Protein AF-A0A315Y1E4-F1 (afdb_monomer_lite)

Structure (mmCIF, N/CA/C/O backbone):
data_AF-A0A315Y1E4-F1
#
_entry.i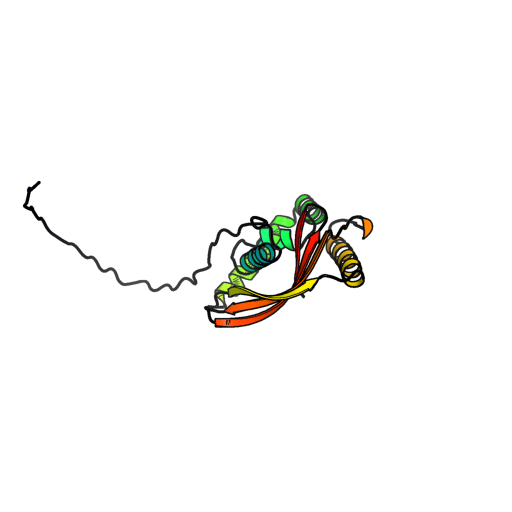d   AF-A0A315Y1E4-F1
#
loop_
_atom_site.group_PDB
_atom_site.id
_atom_site.type_symbol
_atom_site.label_atom_id
_atom_site.label_alt_id
_atom_site.label_comp_id
_atom_site.label_asym_id
_atom_site.label_entity_id
_atom_site.label_seq_id
_atom_site.pdbx_PDB_ins_code
_atom_site.Cartn_x
_atom_site.Cartn_y
_atom_site.Cartn_z
_atom_site.occupancy
_atom_site.B_iso_or_equiv
_atom_site.auth_seq_id
_atom_site.auth_comp_id
_atom_site.auth_asym_id
_atom_site.auth_atom_id
_atom_site.pdbx_PDB_model_num
ATOM 1 N N . MET A 1 1 ? 33.072 -53.781 -22.786 1.00 40.56 1 MET A N 1
ATOM 2 C CA . MET A 1 1 ? 32.136 -52.802 -23.381 1.00 40.56 1 MET A CA 1
ATOM 3 C C . MET A 1 1 ? 32.794 -52.145 -24.584 1.00 40.56 1 MET A C 1
ATOM 5 O O . MET A 1 1 ? 33.645 -51.290 -24.398 1.00 40.56 1 MET A O 1
ATOM 9 N N . ARG A 1 2 ? 32.464 -52.582 -25.803 1.00 40.19 2 ARG A N 1
ATOM 10 C CA . ARG A 1 2 ? 32.773 -51.872 -27.053 1.00 40.19 2 ARG A CA 1
ATOM 11 C C . ARG A 1 2 ? 31.689 -52.230 -28.064 1.00 40.19 2 ARG A C 1
ATOM 13 O O . ARG A 1 2 ? 31.635 -53.368 -28.519 1.00 40.19 2 ARG A O 1
ATOM 20 N N . ARG A 1 3 ? 30.810 -51.281 -28.369 1.00 37.62 3 ARG A N 1
ATOM 21 C CA . ARG A 1 3 ? 29.979 -51.296 -29.573 1.00 37.62 3 ARG A CA 1
ATOM 22 C C . ARG A 1 3 ? 30.045 -49.898 -30.163 1.00 37.62 3 ARG A C 1
ATOM 24 O O . ARG A 1 3 ? 29.634 -48.936 -29.525 1.00 37.62 3 ARG A O 1
ATOM 31 N N . SER A 1 4 ? 30.657 -49.831 -31.332 1.00 40.75 4 SER A N 1
ATOM 32 C CA . SER A 1 4 ? 30.774 -48.647 -32.170 1.00 40.75 4 SER A CA 1
ATOM 33 C C . SER A 1 4 ? 29.748 -48.717 -33.303 1.00 40.75 4 SER A C 1
ATOM 35 O O . SER A 1 4 ? 29.317 -49.810 -33.664 1.00 40.75 4 SER A O 1
ATOM 37 N N . ALA A 1 5 ? 29.525 -47.546 -33.906 1.00 43.19 5 ALA A N 1
ATOM 38 C CA . ALA A 1 5 ? 29.046 -47.286 -35.269 1.00 43.19 5 ALA A CA 1
ATOM 39 C C . ALA A 1 5 ? 27.526 -47.121 -35.495 1.00 43.19 5 ALA A C 1
ATOM 41 O O . ALA A 1 5 ? 26.797 -48.060 -35.787 1.00 43.19 5 ALA A O 1
ATOM 42 N N . THR A 1 6 ? 27.092 -45.863 -35.354 1.00 48.91 6 THR A N 1
ATOM 43 C CA . THR A 1 6 ? 26.629 -44.953 -36.427 1.00 48.91 6 THR A CA 1
ATOM 44 C C . THR A 1 6 ? 25.836 -45.520 -37.611 1.00 48.91 6 THR A C 1
ATOM 46 O O . THR A 1 6 ? 26.403 -46.241 -38.424 1.00 48.91 6 THR A O 1
ATOM 49 N N . VAL A 1 7 ? 24.622 -44.986 -37.832 1.00 43.25 7 VAL A N 1
ATOM 50 C CA . VAL A 1 7 ? 24.102 -44.629 -39.171 1.00 43.25 7 VAL A CA 1
ATOM 51 C C . VAL A 1 7 ? 23.332 -43.300 -39.085 1.00 43.25 7 VAL A C 1
ATOM 53 O O . VAL A 1 7 ? 22.533 -43.081 -38.179 1.00 43.25 7 VAL A O 1
ATOM 56 N N . LEU A 1 8 ? 23.652 -42.424 -40.036 1.00 46.59 8 LEU A N 1
ATOM 57 C CA . LEU A 1 8 ? 23.222 -41.047 -40.304 1.00 46.59 8 LEU A CA 1
ATOM 58 C C . LEU A 1 8 ? 22.112 -41.031 -41.373 1.00 46.59 8 LEU A C 1
ATOM 60 O O . LEU A 1 8 ? 22.220 -41.816 -42.305 1.00 46.59 8 LEU A O 1
ATOM 64 N N . PHE A 1 9 ? 21.158 -40.093 -41.304 1.00 42.41 9 PHE A N 1
ATOM 65 C CA . PHE A 1 9 ? 20.405 -39.489 -42.436 1.00 42.41 9 PHE A CA 1
ATOM 66 C C . PHE A 1 9 ? 19.648 -38.255 -41.867 1.00 42.41 9 PHE A C 1
ATOM 68 O O . PHE A 1 9 ? 18.807 -38.436 -40.994 1.00 42.41 9 PHE A O 1
ATOM 75 N N . ALA A 1 10 ? 20.068 -36.985 -42.036 1.00 43.78 10 ALA A N 1
ATOM 76 C CA . ALA A 1 10 ? 19.989 -36.088 -43.216 1.00 43.78 10 ALA A CA 1
ATOM 77 C C . ALA A 1 10 ? 18.541 -35.945 -43.762 1.00 43.78 10 ALA A C 1
ATOM 79 O O . ALA A 1 10 ? 17.916 -36.965 -44.005 1.00 43.78 10 ALA A O 1
ATOM 80 N N . CYS A 1 11 ? 17.908 -34.788 -44.019 1.00 36.34 11 CYS A N 1
ATOM 81 C CA . CYS A 1 11 ? 18.319 -33.387 -44.161 1.00 36.34 11 CYS A CA 1
ATOM 82 C C . CYS A 1 11 ? 17.089 -32.438 -44.076 1.00 36.34 11 CYS A C 1
ATOM 84 O O . CYS A 1 11 ? 15.986 -32.810 -44.458 1.00 36.34 11 CYS A O 1
ATOM 86 N N . ALA A 1 12 ? 17.362 -31.212 -43.610 1.00 47.91 12 ALA A N 1
ATOM 87 C CA . ALA A 1 12 ? 16.769 -29.884 -43.849 1.00 47.91 12 ALA A CA 1
ATOM 88 C C . ALA A 1 12 ? 15.458 -29.691 -44.646 1.00 47.91 12 ALA A C 1
ATOM 90 O O . ALA A 1 12 ? 15.369 -30.131 -45.783 1.00 47.91 12 ALA A O 1
ATOM 91 N N . LEU A 1 13 ? 14.603 -28.775 -44.160 1.00 47.03 13 LEU A N 1
ATOM 92 C CA . LEU A 1 13 ? 14.207 -27.581 -44.926 1.00 47.03 13 LEU A CA 1
ATOM 93 C C . LEU A 1 13 ? 13.995 -26.381 -43.990 1.00 47.03 13 LEU A C 1
ATOM 95 O O . LEU A 1 13 ? 13.142 -26.389 -43.107 1.00 47.03 13 LEU A O 1
ATOM 99 N N . ALA A 1 14 ? 14.801 -25.347 -44.221 1.00 47.47 14 ALA A N 1
ATOM 100 C CA . ALA A 1 14 ? 14.580 -24.000 -43.735 1.00 47.47 14 ALA A CA 1
ATOM 101 C C . ALA A 1 14 ? 13.464 -23.339 -44.557 1.00 47.47 14 ALA A C 1
ATOM 103 O O . ALA A 1 14 ? 13.506 -23.371 -45.785 1.00 47.47 14 ALA A O 1
ATOM 104 N N . PHE A 1 15 ? 12.523 -22.682 -43.885 1.00 47.72 15 PHE A N 1
ATOM 105 C CA . PHE A 1 15 ? 11.747 -21.595 -44.473 1.00 47.72 15 PHE A CA 1
ATOM 106 C C . PHE A 1 15 ? 11.849 -20.390 -43.543 1.00 47.72 15 PHE A C 1
ATOM 108 O O . PHE A 1 15 ? 11.192 -20.311 -42.508 1.00 47.72 15 PHE A O 1
ATOM 115 N N . CYS A 1 16 ? 12.721 -19.459 -43.922 1.00 42.22 16 CYS A N 1
ATOM 116 C CA . CYS A 1 16 ? 12.691 -18.096 -43.425 1.00 42.22 16 CYS A CA 1
ATOM 117 C C . CYS A 1 16 ? 11.473 -17.403 -44.042 1.00 42.22 16 CYS A C 1
ATOM 119 O O . CYS A 1 16 ? 11.457 -17.130 -45.240 1.00 42.22 16 CYS A O 1
ATOM 121 N N . GLY A 1 17 ? 10.469 -17.109 -43.222 1.00 44.16 17 GLY A N 1
ATOM 122 C CA . GLY A 1 17 ? 9.463 -16.094 -43.510 1.00 44.16 17 GLY A CA 1
ATOM 123 C C . GLY A 1 17 ? 9.751 -14.864 -42.658 1.00 44.16 17 GLY A C 1
ATOM 124 O O . GLY A 1 17 ? 9.283 -14.778 -41.529 1.00 44.16 17 GLY A O 1
ATOM 125 N N . LEU A 1 18 ? 10.549 -13.934 -43.184 1.00 49.44 18 LEU A N 1
ATOM 126 C CA . LEU A 1 18 ? 10.624 -12.563 -42.683 1.00 49.44 18 LEU A CA 1
ATOM 127 C C . LEU A 1 18 ? 9.484 -11.767 -43.324 1.00 49.44 18 LEU A C 1
ATOM 129 O O . LEU A 1 18 ? 9.517 -11.565 -44.533 1.00 49.44 18 LEU A O 1
ATOM 133 N N . ALA A 1 19 ? 8.512 -11.317 -42.531 1.00 42.00 19 ALA A N 1
ATOM 134 C CA . ALA A 1 19 ? 7.798 -10.046 -42.714 1.00 42.00 19 ALA A CA 1
ATOM 135 C C . ALA A 1 19 ? 6.729 -9.903 -41.624 1.00 42.00 19 ALA A C 1
ATOM 137 O O . ALA A 1 19 ? 5.704 -10.578 -41.651 1.00 42.00 19 ALA A O 1
ATOM 138 N N . GLY A 1 20 ? 6.982 -9.007 -40.674 1.00 31.38 20 GLY A N 1
ATOM 139 C CA . GLY A 1 20 ? 6.014 -8.637 -39.649 1.00 31.38 20 GLY A CA 1
ATOM 140 C C . GLY A 1 20 ? 6.666 -8.238 -38.335 1.00 31.38 20 GLY A C 1
ATOM 141 O O . GLY A 1 20 ? 6.303 -8.778 -37.296 1.00 31.38 20 GLY A O 1
ATOM 142 N N . CYS A 1 21 ? 7.629 -7.309 -38.366 1.00 42.34 21 CYS A N 1
ATOM 143 C CA . CYS A 1 21 ? 7.977 -6.541 -37.173 1.00 42.34 21 CYS A CA 1
ATOM 144 C C . CYS A 1 21 ? 6.749 -5.719 -36.777 1.00 42.34 21 CYS A C 1
ATOM 146 O O . CYS A 1 21 ? 6.566 -4.591 -37.223 1.00 42.34 21 CYS A O 1
ATOM 148 N N . GLN A 1 22 ? 5.891 -6.314 -35.963 1.00 35.25 22 GLN A N 1
ATOM 149 C CA . GLN A 1 22 ? 4.999 -5.580 -35.096 1.00 35.25 22 GLN A CA 1
ATOM 150 C C . GLN A 1 22 ? 5.593 -5.783 -33.710 1.00 35.25 22 GLN A C 1
ATOM 152 O O . GLN A 1 22 ? 5.373 -6.814 -33.075 1.00 35.25 22 GLN A O 1
ATOM 157 N N . SER A 1 23 ? 6.441 -4.843 -33.291 1.00 36.56 23 SER A N 1
ATOM 158 C CA . SER A 1 23 ? 6.873 -4.721 -31.904 1.00 36.56 23 SER A CA 1
ATOM 159 C C . SER A 1 23 ? 5.626 -4.435 -31.070 1.00 36.56 23 SER A C 1
ATOM 161 O O . SER A 1 23 ? 5.260 -3.290 -30.824 1.00 36.56 23 SER A O 1
ATOM 163 N N . LYS A 1 24 ? 4.907 -5.500 -30.707 1.00 30.84 24 LYS A N 1
ATOM 164 C CA . LYS A 1 24 ? 3.997 -5.473 -29.573 1.00 30.84 24 LYS A CA 1
ATOM 165 C C . LYS A 1 24 ? 4.883 -5.217 -28.368 1.00 30.84 24 LYS A C 1
ATOM 167 O O . LYS A 1 24 ? 5.745 -6.045 -28.071 1.00 30.84 24 LYS A O 1
ATOM 172 N N . SER A 1 25 ? 4.687 -4.072 -27.726 1.00 31.03 25 SER A N 1
ATOM 173 C CA . SER A 1 25 ? 5.131 -3.857 -26.358 1.00 31.03 25 SER A CA 1
ATOM 174 C C . SER A 1 25 ? 4.775 -5.111 -25.561 1.00 31.03 25 SER A C 1
ATOM 176 O O . SER A 1 25 ? 3.624 -5.557 -25.533 1.00 31.03 25 SER A O 1
ATOM 178 N N . SER A 1 26 ? 5.797 -5.775 -25.026 1.00 31.41 26 SER A N 1
ATOM 179 C CA . SER A 1 26 ? 5.617 -6.950 -24.190 1.00 31.41 26 SER A CA 1
ATOM 180 C C . SER A 1 26 ? 5.066 -6.475 -22.854 1.00 31.41 26 SER A C 1
ATOM 182 O O . SER A 1 26 ? 5.815 -6.244 -21.909 1.00 31.41 26 SER A O 1
ATOM 184 N N . ILE A 1 27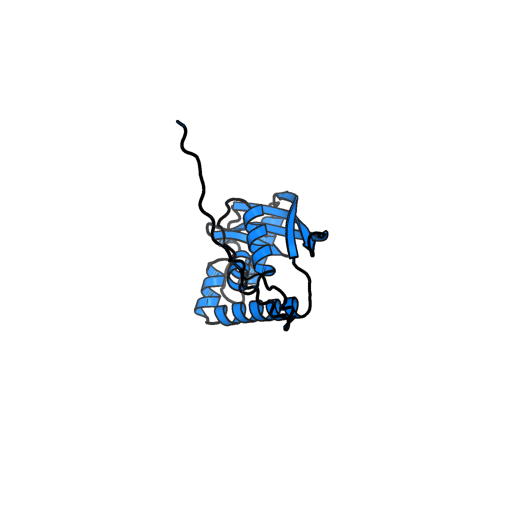 ? 3.750 -6.297 -22.790 1.00 40.06 27 ILE A N 1
ATOM 185 C CA . ILE A 1 27 ? 3.051 -6.247 -21.517 1.00 40.06 27 ILE A CA 1
ATOM 186 C C . ILE A 1 27 ? 3.300 -7.606 -20.870 1.00 40.06 27 ILE A C 1
ATOM 188 O O . ILE A 1 27 ? 2.880 -8.645 -21.386 1.00 40.06 27 ILE A O 1
ATOM 192 N N . SER A 1 28 ? 4.057 -7.603 -19.780 1.00 42.16 28 SER A N 1
ATOM 193 C CA . SER A 1 28 ? 4.257 -8.789 -18.964 1.00 42.16 28 SER A CA 1
ATOM 194 C C . SER A 1 28 ? 2.893 -9.204 -18.411 1.00 42.16 28 SER A C 1
ATOM 196 O O . SER A 1 28 ? 2.371 -8.561 -17.512 1.00 42.16 28 SER A O 1
ATOM 198 N N . THR A 1 29 ? 2.283 -10.268 -18.937 1.00 41.19 29 THR A N 1
ATOM 199 C CA . THR A 1 29 ? 1.212 -11.015 -18.250 1.00 41.19 29 THR A CA 1
ATOM 200 C C . THR A 1 29 ? 1.831 -11.894 -17.162 1.00 41.19 29 THR A C 1
ATOM 202 O O . THR A 1 29 ? 1.646 -13.114 -17.145 1.00 41.19 29 THR A O 1
ATOM 205 N N . ALA A 1 30 ? 2.655 -11.308 -16.290 1.00 51.97 30 ALA A N 1
ATOM 206 C CA . ALA A 1 30 ? 3.145 -12.018 -15.123 1.00 51.97 30 ALA A CA 1
ATOM 207 C C . ALA A 1 30 ? 1.947 -12.326 -14.221 1.00 51.97 30 ALA A C 1
ATOM 209 O O . ALA A 1 30 ? 1.144 -11.453 -13.898 1.00 51.97 30 ALA A O 1
ATOM 210 N N . LYS A 1 31 ? 1.804 -13.593 -13.830 1.00 54.94 31 LYS A N 1
ATOM 211 C CA . LYS A 1 31 ? 0.857 -13.975 -12.787 1.00 54.94 31 LYS A CA 1
ATOM 212 C C . LYS A 1 31 ? 1.401 -13.422 -11.473 1.00 54.94 31 LYS A C 1
ATOM 214 O O . LYS A 1 31 ? 2.306 -14.019 -10.901 1.00 54.94 31 LYS A O 1
ATOM 219 N N . VAL A 1 32 ? 0.875 -12.286 -11.036 1.00 62.06 32 VAL A N 1
ATOM 220 C CA . VAL A 1 32 ? 1.221 -11.712 -9.736 1.00 62.06 32 VAL A CA 1
ATOM 221 C C . VAL A 1 32 ? 0.569 -12.573 -8.648 1.00 62.06 32 VAL A C 1
ATOM 223 O O . VAL A 1 32 ? -0.609 -12.931 -8.745 1.00 62.06 32 VAL A O 1
ATOM 226 N N . THR A 1 33 ? 1.361 -12.992 -7.666 1.00 69.56 33 THR A N 1
ATOM 227 C CA . THR A 1 33 ? 0.903 -13.682 -6.455 1.00 69.56 33 THR A CA 1
ATOM 228 C C . THR A 1 33 ? 0.591 -12.655 -5.372 1.00 69.56 33 THR A C 1
ATOM 230 O O . THR A 1 33 ? 1.063 -11.525 -5.431 1.00 69.56 33 THR A O 1
ATOM 233 N N . MET A 1 34 ? -0.269 -13.016 -4.422 1.00 79.19 34 MET A N 1
ATOM 234 C CA . MET A 1 34 ? -0.688 -12.123 -3.346 1.00 79.19 34 MET A CA 1
ATOM 235 C C . MET A 1 34 ? -0.451 -12.819 -2.017 1.00 79.19 34 MET A C 1
ATOM 237 O O . MET A 1 34 ? -1.027 -13.884 -1.786 1.00 79.19 34 MET A O 1
ATOM 241 N N . GLN A 1 35 ? 0.335 -12.181 -1.152 1.00 85.12 35 GLN A N 1
ATOM 242 C CA . GLN A 1 35 ? 0.661 -12.636 0.199 1.00 85.12 35 GLN A CA 1
ATOM 243 C C . GLN A 1 35 ? 1.292 -14.043 0.202 1.00 85.12 35 GLN A C 1
ATOM 245 O O . GLN A 1 35 ? 1.048 -14.823 1.124 1.00 85.12 35 GLN A O 1
ATOM 250 N N . ASP A 1 36 ? 2.060 -14.397 -0.839 1.00 76.56 36 ASP A N 1
ATOM 251 C CA . ASP A 1 36 ? 2.746 -15.700 -0.926 1.00 76.56 36 ASP A CA 1
ATOM 252 C C . ASP A 1 36 ? 4.036 -15.707 -0.081 1.00 76.56 36 ASP A C 1
ATOM 254 O O . ASP A 1 36 ? 4.500 -16.753 0.377 1.00 76.56 36 ASP A O 1
ATOM 258 N N . GLY A 1 37 ? 4.588 -14.517 0.177 1.00 67.25 37 GLY A N 1
ATOM 259 C CA . GLY A 1 37 ? 5.737 -14.296 1.052 1.00 67.25 37 GLY A CA 1
ATOM 260 C C . GLY A 1 37 ? 5.365 -13.960 2.498 1.00 67.25 37 GLY A C 1
ATOM 261 O O . GLY A 1 37 ? 4.295 -13.429 2.799 1.00 67.25 37 GLY A O 1
ATOM 262 N N . ALA A 1 38 ? 6.278 -14.265 3.423 1.00 80.38 38 ALA A N 1
ATOM 263 C CA . ALA A 1 38 ? 6.081 -13.984 4.846 1.00 80.38 38 ALA A CA 1
ATOM 264 C C . ALA A 1 38 ? 6.563 -12.579 5.257 1.00 80.38 38 ALA A C 1
ATOM 266 O O . ALA A 1 38 ? 6.109 -12.075 6.288 1.00 80.38 38 ALA A O 1
ATOM 267 N N . SER A 1 39 ? 7.468 -11.956 4.489 1.00 93.56 39 SER A N 1
ATOM 268 C CA . SER A 1 39 ? 8.122 -10.694 4.864 1.00 93.56 39 SER A CA 1
ATOM 269 C C . SER A 1 39 ? 7.459 -9.454 4.257 1.00 93.56 39 SER A C 1
ATOM 271 O O . SER A 1 39 ? 6.680 -9.538 3.305 1.00 93.56 39 SER A O 1
ATOM 273 N N . TYR A 1 40 ? 7.781 -8.281 4.813 1.00 94.44 40 TYR A N 1
ATOM 274 C CA . TYR A 1 40 ? 7.312 -7.011 4.262 1.00 94.44 40 TYR A CA 1
ATOM 275 C C . TYR A 1 40 ? 7.937 -6.714 2.892 1.00 94.44 40 TYR A C 1
ATOM 277 O O . TYR A 1 40 ? 7.298 -6.048 2.081 1.00 94.44 40 TYR A O 1
ATOM 285 N N . GLU A 1 41 ? 9.156 -7.194 2.609 1.00 95.69 41 GLU A N 1
ATOM 286 C CA . GLU A 1 41 ? 9.797 -7.025 1.299 1.00 95.69 41 GLU A CA 1
ATOM 287 C C . GLU A 1 41 ? 9.062 -7.799 0.211 1.00 95.69 41 GLU A C 1
ATOM 289 O O . GLU A 1 41 ? 8.842 -7.255 -0.869 1.00 95.69 41 GLU A O 1
ATOM 294 N N . ASP A 1 42 ? 8.649 -9.035 0.504 1.00 94.50 42 ASP A N 1
ATOM 295 C CA . ASP A 1 42 ? 7.875 -9.842 -0.438 1.00 94.50 42 ASP A CA 1
ATOM 296 C C . ASP A 1 42 ? 6.529 -9.171 -0.731 1.00 94.50 42 ASP A C 1
ATOM 298 O O . ASP A 1 42 ? 6.169 -8.987 -1.891 1.00 94.50 42 ASP A O 1
ATOM 302 N N . ALA A 1 43 ? 5.822 -8.717 0.311 1.00 95.50 43 ALA A N 1
ATOM 303 C CA . ALA A 1 43 ? 4.562 -7.993 0.158 1.00 95.50 43 ALA A CA 1
ATOM 304 C C . ALA A 1 43 ? 4.723 -6.697 -0.653 1.00 95.50 43 ALA A C 1
ATOM 306 O O . ALA A 1 43 ? 3.906 -6.401 -1.529 1.00 95.50 43 ALA A O 1
ATOM 307 N N . LEU A 1 44 ? 5.788 -5.934 -0.387 1.00 96.38 44 LEU A N 1
ATOM 308 C CA . LEU A 1 44 ? 6.108 -4.725 -1.140 1.00 96.38 44 LEU A CA 1
ATOM 309 C C . LEU A 1 44 ? 6.395 -5.039 -2.606 1.00 96.38 44 LEU A C 1
ATOM 311 O O . LEU A 1 44 ? 5.864 -4.364 -3.489 1.00 96.38 44 LEU A O 1
ATOM 315 N N . LYS A 1 45 ? 7.176 -6.088 -2.868 1.00 95.88 45 LYS A N 1
ATOM 316 C CA . LYS A 1 45 ? 7.466 -6.550 -4.220 1.00 95.88 45 LYS A CA 1
ATOM 317 C C . LYS A 1 45 ? 6.193 -6.979 -4.954 1.00 95.88 45 LYS A C 1
ATOM 319 O O . LYS A 1 45 ? 6.000 -6.580 -6.097 1.00 95.88 45 LYS A O 1
ATOM 324 N N . GLU A 1 46 ? 5.329 -7.768 -4.321 1.00 95.38 46 GLU A N 1
ATOM 325 C CA . GLU A 1 46 ? 4.068 -8.239 -4.911 1.00 95.38 46 GLU A CA 1
ATOM 326 C C . GLU A 1 46 ? 3.142 -7.069 -5.269 1.00 95.38 46 GLU A C 1
ATOM 328 O O . GLU A 1 46 ? 2.563 -7.044 -6.356 1.00 95.38 46 GLU A O 1
ATOM 333 N N . CYS A 1 47 ? 3.040 -6.063 -4.397 1.00 95.56 47 CYS A N 1
ATOM 334 C CA . CYS A 1 47 ? 2.260 -4.860 -4.677 1.00 95.56 47 CYS A CA 1
ATOM 335 C C . CYS A 1 47 ? 2.881 -4.002 -5.788 1.00 95.56 47 CYS A C 1
ATOM 337 O O . CYS A 1 47 ? 2.161 -3.532 -6.671 1.00 95.56 47 CYS A O 1
ATOM 339 N N . PHE A 1 48 ? 4.209 -3.836 -5.791 1.00 95.44 48 PHE A N 1
ATOM 340 C CA . PHE A 1 48 ? 4.924 -3.153 -6.871 1.00 95.44 48 PHE A CA 1
ATOM 341 C C . PHE A 1 48 ? 4.676 -3.853 -8.215 1.00 95.44 48 PHE A C 1
ATOM 343 O O . PHE A 1 48 ? 4.277 -3.220 -9.192 1.00 95.44 48 PHE A O 1
ATOM 350 N N . ASP A 1 49 ? 4.836 -5.176 -8.262 1.00 93.81 49 ASP A N 1
ATOM 351 C CA . ASP A 1 49 ? 4.583 -5.970 -9.462 1.00 93.81 49 ASP A CA 1
ATOM 352 C C . ASP A 1 49 ? 3.111 -5.851 -9.898 1.00 93.81 49 ASP A C 1
ATOM 354 O O . ASP A 1 49 ? 2.840 -5.704 -11.090 1.00 93.81 49 ASP A O 1
ATOM 358 N N . ALA A 1 50 ? 2.156 -5.852 -8.958 1.00 94.00 50 ALA A N 1
ATOM 359 C CA . ALA A 1 50 ? 0.735 -5.628 -9.240 1.00 94.00 50 ALA A CA 1
ATOM 360 C C . ALA A 1 50 ? 0.473 -4.244 -9.849 1.00 94.00 50 ALA A C 1
ATOM 362 O O . ALA A 1 50 ? -0.335 -4.118 -10.769 1.00 94.00 50 ALA A O 1
ATOM 363 N N . MET A 1 51 ? 1.169 -3.213 -9.367 1.00 92.81 51 MET A N 1
ATOM 364 C CA . MET A 1 51 ? 1.077 -1.870 -9.925 1.00 92.81 51 MET A CA 1
ATOM 365 C C . MET A 1 51 ? 1.633 -1.832 -11.350 1.00 92.81 51 MET A C 1
ATOM 367 O O . MET A 1 51 ? 1.026 -1.222 -12.222 1.00 92.81 51 MET A O 1
ATOM 371 N N . HIS A 1 52 ? 2.731 -2.531 -11.630 1.00 91.19 52 HIS A N 1
ATOM 372 C CA . HIS A 1 52 ? 3.418 -2.485 -12.925 1.00 91.19 52 HIS A CA 1
ATOM 373 C C . HIS A 1 52 ? 3.067 -3.638 -13.889 1.00 91.19 52 HIS A C 1
ATOM 375 O O . HIS A 1 52 ? 3.774 -3.857 -14.873 1.00 91.19 52 HIS A O 1
ATOM 381 N N . THR A 1 53 ? 1.951 -4.342 -13.664 1.00 88.31 53 THR A N 1
ATOM 382 C CA . THR A 1 53 ? 1.478 -5.458 -14.506 1.00 88.31 53 THR A CA 1
ATOM 383 C C . THR A 1 53 ? 0.017 -5.257 -14.911 1.00 88.31 53 THR A C 1
ATOM 385 O O . THR A 1 53 ? -0.844 -4.964 -14.080 1.00 88.31 53 THR A O 1
ATOM 388 N N . SER A 1 54 ? -0.308 -5.476 -16.190 1.00 86.19 54 SER A N 1
ATOM 389 C CA . SER A 1 54 ? -1.706 -5.487 -16.642 1.00 86.19 54 SER A CA 1
ATOM 390 C C . SER A 1 54 ? -2.506 -6.580 -15.935 1.00 86.19 54 SER A C 1
ATOM 392 O O . SER A 1 54 ? -2.090 -7.736 -15.879 1.00 86.19 54 SER A O 1
ATOM 394 N N . GLY A 1 55 ? -3.676 -6.217 -15.409 1.00 88.62 55 GLY A N 1
ATOM 395 C CA . GLY A 1 55 ? -4.514 -7.134 -14.635 1.00 88.62 55 GLY A CA 1
ATOM 396 C C . GLY A 1 55 ? -4.177 -7.194 -13.141 1.00 88.62 55 GLY A C 1
ATOM 397 O O . GLY A 1 55 ? -4.849 -7.921 -12.410 1.00 88.62 55 GLY A O 1
ATOM 398 N N . GLY A 1 56 ? -3.182 -6.437 -12.664 1.00 91.94 56 GLY A N 1
ATOM 399 C CA . GLY A 1 56 ? -2.766 -6.428 -11.259 1.00 91.94 56 GLY A CA 1
ATOM 400 C C . GLY A 1 56 ? -3.695 -5.669 -10.303 1.00 91.94 56 GLY A C 1
ATOM 401 O O . GLY A 1 56 ? -3.533 -5.782 -9.089 1.00 91.94 56 GLY A O 1
ATOM 402 N N . GLY A 1 57 ? -4.709 -4.952 -10.805 1.00 94.38 57 GLY A N 1
ATOM 403 C CA . GLY A 1 57 ? -5.556 -4.071 -9.991 1.00 94.38 57 GLY A CA 1
ATOM 404 C C . GLY A 1 57 ? -6.214 -4.743 -8.783 1.00 94.38 57 GLY A C 1
ATOM 405 O O . GLY A 1 57 ? -6.256 -4.160 -7.705 1.00 94.38 57 GLY A O 1
ATOM 406 N N . GLY A 1 58 ? -6.672 -5.993 -8.913 1.00 94.94 58 GLY A N 1
ATOM 407 C CA . GLY A 1 58 ? -7.277 -6.715 -7.786 1.00 94.94 58 GLY A CA 1
ATOM 408 C C . GLY A 1 58 ? -6.306 -6.937 -6.621 1.00 94.94 58 GLY A C 1
ATOM 409 O O . GLY A 1 58 ? -6.682 -6.764 -5.462 1.00 94.94 58 GLY A O 1
ATOM 410 N N . ILE A 1 59 ? -5.051 -7.263 -6.938 1.00 94.56 59 ILE A N 1
ATOM 411 C CA . ILE A 1 59 ? -3.984 -7.478 -5.954 1.00 94.56 59 ILE A CA 1
ATOM 412 C C . ILE A 1 59 ? -3.559 -6.141 -5.355 1.00 94.56 59 ILE A C 1
ATOM 414 O O . ILE A 1 59 ? -3.494 -6.020 -4.135 1.00 94.56 59 ILE A O 1
ATOM 418 N N . PHE A 1 60 ? -3.372 -5.118 -6.192 1.00 95.44 60 PHE A N 1
ATOM 419 C CA . PHE A 1 60 ? -3.082 -3.761 -5.733 1.00 95.44 60 PHE A CA 1
ATOM 420 C C . PHE A 1 60 ? -4.114 -3.292 -4.694 1.00 95.44 60 PHE A C 1
ATOM 422 O O . PHE A 1 60 ? -3.756 -2.936 -3.573 1.00 95.44 60 PHE A O 1
ATOM 429 N N . TYR A 1 61 ? -5.412 -3.390 -4.999 1.00 95.56 61 TYR A N 1
ATOM 430 C CA . TYR A 1 61 ? -6.456 -2.982 -4.057 1.00 95.56 61 TYR A CA 1
ATOM 431 C C . TYR A 1 61 ? -6.517 -3.835 -2.785 1.00 95.56 61 TYR A C 1
ATOM 433 O O . TYR A 1 61 ? -6.906 -3.317 -1.741 1.00 95.56 61 TYR A O 1
ATOM 441 N N . ALA A 1 62 ? -6.107 -5.104 -2.835 1.00 95.00 62 ALA A N 1
ATOM 442 C CA . ALA A 1 62 ? -6.023 -5.947 -1.645 1.00 95.00 62 ALA A CA 1
ATOM 443 C C . ALA A 1 62 ? -4.881 -5.538 -0.692 1.00 95.00 62 ALA A C 1
ATOM 445 O O . ALA A 1 62 ? -5.029 -5.698 0.520 1.00 95.00 62 ALA A O 1
ATOM 446 N N . TYR A 1 63 ? -3.778 -4.975 -1.203 1.00 96.50 63 TYR A N 1
ATOM 447 C CA . TYR A 1 63 ? -2.731 -4.372 -0.363 1.00 96.50 63 TYR A CA 1
ATOM 448 C C . TYR A 1 63 ? -3.121 -2.990 0.166 1.00 96.50 63 TYR A C 1
ATOM 450 O O . TYR A 1 63 ? -2.735 -2.637 1.278 1.00 96.50 63 TYR A O 1
ATOM 458 N N . MET A 1 64 ? -3.874 -2.202 -0.604 1.00 95.75 64 MET A N 1
ATOM 459 C CA . MET A 1 64 ? -4.204 -0.820 -0.229 1.00 95.75 64 MET A CA 1
ATOM 460 C C . MET A 1 64 ? -5.358 -0.713 0.776 1.00 95.75 64 MET A C 1
ATOM 462 O O . MET A 1 64 ? -5.395 0.229 1.567 1.00 95.75 64 MET A O 1
ATOM 466 N N . PHE A 1 65 ? -6.318 -1.644 0.748 1.00 96.06 65 PHE A N 1
ATOM 467 C CA . PHE A 1 65 ? -7.540 -1.565 1.554 1.00 96.06 65 PHE A CA 1
ATOM 468 C C . PHE A 1 65 ? -7.625 -2.672 2.616 1.00 96.06 65 PHE A C 1
ATOM 470 O O . PHE A 1 65 ? -7.226 -3.810 2.348 1.00 96.06 65 PHE A O 1
ATOM 477 N N . PRO A 1 66 ? -8.214 -2.384 3.794 1.00 96.25 66 PRO A N 1
ATOM 478 C CA . PRO A 1 66 ? -8.668 -3.420 4.717 1.00 96.25 66 PRO A CA 1
ATOM 479 C C . PRO A 1 66 ? -9.705 -4.335 4.056 1.00 96.25 66 PRO A C 1
ATOM 481 O O . PRO A 1 66 ? -10.496 -3.894 3.213 1.00 96.25 66 PRO A O 1
ATOM 484 N N . ASP A 1 67 ? -9.738 -5.600 4.455 1.00 95.75 67 ASP A N 1
ATOM 485 C CA . ASP A 1 67 ? -10.572 -6.629 3.829 1.00 95.75 67 ASP A CA 1
ATOM 486 C C . ASP A 1 67 ? -12.069 -6.311 3.947 1.00 95.75 67 ASP A C 1
ATOM 488 O O . ASP A 1 67 ? -12.832 -6.535 3.003 1.00 95.75 67 ASP A O 1
ATOM 492 N N . GLU A 1 68 ? -12.499 -5.716 5.065 1.00 95.00 68 GLU A N 1
ATOM 493 C CA . GLU A 1 68 ? -13.884 -5.265 5.248 1.00 95.00 68 GLU A CA 1
ATOM 494 C C . GLU A 1 68 ? -14.276 -4.164 4.255 1.00 95.00 68 GLU A C 1
ATOM 496 O O . GLU A 1 68 ? -15.387 -4.180 3.715 1.00 95.00 68 GLU A O 1
ATOM 501 N N . ALA A 1 69 ? -13.357 -3.248 3.940 1.00 96.25 69 ALA A N 1
ATOM 502 C CA . ALA A 1 69 ? -13.586 -2.224 2.928 1.00 96.25 69 ALA A CA 1
ATOM 503 C C . ALA A 1 69 ? -13.640 -2.840 1.526 1.00 96.25 69 ALA A C 1
ATOM 505 O O . ALA A 1 69 ? -14.567 -2.550 0.770 1.00 96.25 69 ALA A O 1
ATOM 506 N N . VAL A 1 70 ? -12.722 -3.758 1.195 1.00 96.06 70 VAL A N 1
ATOM 507 C CA . VAL A 1 70 ? -12.771 -4.521 -0.068 1.00 96.06 70 VAL A CA 1
ATOM 508 C C . VAL A 1 70 ? -14.109 -5.247 -0.206 1.00 96.06 70 VAL A C 1
ATOM 510 O O . VAL A 1 70 ? -14.732 -5.208 -1.271 1.00 96.06 70 VAL A O 1
ATOM 513 N N . LYS A 1 71 ? -14.587 -5.879 0.870 1.00 96.69 71 LYS A N 1
ATOM 514 C CA . LYS A 1 71 ? -15.885 -6.551 0.899 1.00 96.69 71 LYS A CA 1
ATOM 515 C C . LYS A 1 71 ? -17.034 -5.568 0.665 1.00 96.69 71 LYS A C 1
ATOM 517 O O . LYS A 1 71 ? -17.882 -5.845 -0.177 1.00 96.69 71 LYS A O 1
ATOM 522 N N . ALA A 1 72 ? -17.053 -4.421 1.341 1.00 96.69 72 ALA A N 1
ATOM 523 C CA . ALA A 1 72 ? -18.091 -3.405 1.154 1.00 96.69 72 ALA A CA 1
ATOM 524 C C . ALA A 1 72 ? -18.123 -2.866 -0.290 1.00 96.69 72 ALA A C 1
ATOM 526 O O . ALA A 1 72 ? -19.195 -2.702 -0.877 1.00 96.69 72 ALA A O 1
ATOM 527 N N . ILE A 1 73 ? -16.952 -2.659 -0.903 1.00 96.50 73 ILE A N 1
ATOM 528 C CA . ILE A 1 73 ? -16.845 -2.242 -2.308 1.00 96.50 73 ILE A CA 1
ATOM 529 C C . ILE A 1 73 ? -17.419 -3.332 -3.231 1.00 96.50 73 ILE A C 1
ATOM 531 O O . ILE A 1 73 ? -18.202 -3.011 -4.131 1.00 96.50 73 ILE A O 1
ATOM 535 N N . LYS A 1 74 ? -17.098 -4.612 -2.985 1.00 96.75 74 LYS A N 1
ATOM 536 C CA . LYS A 1 74 ? -17.650 -5.759 -3.733 1.00 96.75 74 LYS A CA 1
ATOM 537 C C . LYS A 1 74 ? -19.164 -5.869 -3.586 1.00 96.75 74 LYS A C 1
ATOM 539 O O . LYS A 1 74 ? -19.858 -5.967 -4.592 1.00 96.75 74 LYS A O 1
ATOM 544 N N . ASP A 1 75 ? -19.679 -5.779 -2.363 1.00 97.31 75 ASP A N 1
ATOM 545 C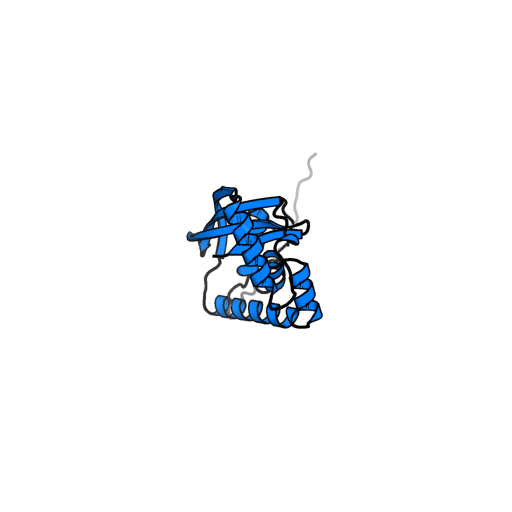 CA . ASP A 1 75 ? -21.117 -5.844 -2.076 1.00 97.31 75 ASP A CA 1
ATOM 546 C C . ASP A 1 75 ? -21.889 -4.698 -2.759 1.00 97.31 75 ASP A C 1
ATOM 548 O O . ASP A 1 75 ? -23.050 -4.861 -3.131 1.00 97.31 75 ASP A O 1
ATOM 552 N N . SER A 1 76 ? -21.242 -3.544 -2.971 1.00 95.56 76 SER A N 1
ATOM 553 C CA . SER A 1 76 ? -21.824 -2.413 -3.706 1.00 95.56 76 SER A CA 1
ATOM 554 C C . SER A 1 76 ? -21.813 -2.573 -5.235 1.00 95.56 76 SER A C 1
ATOM 556 O O . SER A 1 76 ? -22.337 -1.708 -5.937 1.00 95.56 76 SER A O 1
ATOM 558 N N . GLY A 1 77 ? -21.198 -3.641 -5.757 1.00 95.62 77 GLY A N 1
ATOM 559 C CA . GLY A 1 77 ? -21.038 -3.896 -7.192 1.00 95.62 77 GLY A CA 1
ATOM 560 C C . GLY A 1 77 ? -19.985 -3.025 -7.886 1.00 95.62 77 GLY A C 1
ATOM 561 O O . GLY A 1 77 ? -19.853 -3.101 -9.099 1.00 95.62 77 GLY A O 1
ATOM 562 N N . LYS A 1 78 ? -19.231 -2.203 -7.142 1.00 94.94 78 LYS A N 1
ATOM 563 C CA . LYS A 1 78 ? -18.263 -1.240 -7.703 1.00 94.94 78 LYS A CA 1
ATOM 564 C C . LYS A 1 78 ? -16.840 -1.778 -7.831 1.00 94.94 78 LYS A C 1
ATOM 566 O O . LYS A 1 78 ? -15.989 -1.109 -8.408 1.00 94.94 78 LYS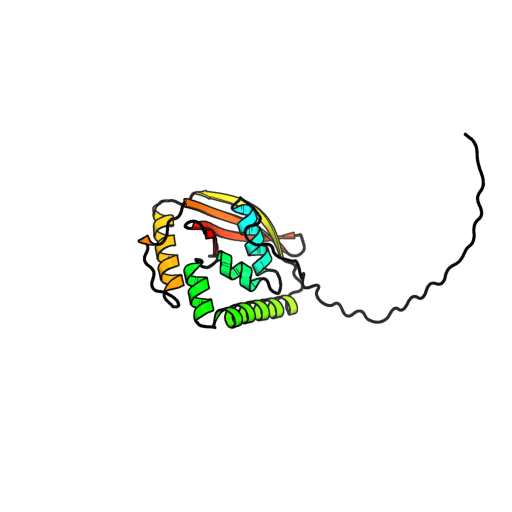 A O 1
ATOM 571 N N . TYR A 1 79 ? -16.553 -2.937 -7.240 1.00 95.75 79 TYR A N 1
ATOM 572 C CA . TYR A 1 79 ? -15.186 -3.460 -7.182 1.00 95.75 79 TYR A CA 1
ATOM 573 C C . TYR A 1 79 ? -14.643 -3.808 -8.568 1.00 95.75 79 TYR A C 1
ATOM 575 O O . TYR A 1 79 ? -13.516 -3.439 -8.886 1.00 95.75 79 TYR A O 1
ATOM 583 N N . ASP A 1 80 ? -15.455 -4.459 -9.401 1.00 96.12 80 ASP A N 1
ATOM 584 C CA . ASP A 1 80 ? -15.034 -4.871 -10.740 1.00 96.12 80 ASP A CA 1
ATOM 585 C C . ASP A 1 80 ? -14.760 -3.652 -11.634 1.00 96.12 80 ASP A C 1
ATOM 587 O O . ASP A 1 80 ? -13.723 -3.609 -12.291 1.00 96.12 80 ASP A O 1
ATOM 591 N N . ASP A 1 81 ? -15.605 -2.616 -11.570 1.00 95.94 81 ASP A N 1
ATOM 592 C CA . ASP A 1 81 ? -15.402 -1.348 -12.290 1.00 95.94 81 ASP A CA 1
ATOM 593 C C . ASP A 1 81 ? -14.114 -0.633 -11.852 1.00 95.94 81 ASP A C 1
ATOM 595 O O . ASP A 1 81 ? -13.379 -0.071 -12.669 1.00 95.94 81 ASP A O 1
ATOM 599 N N . LEU A 1 82 ? -13.824 -0.651 -10.550 1.00 94.81 82 LEU A N 1
ATOM 600 C CA . LEU A 1 82 ? -12.632 -0.046 -9.957 1.00 94.81 82 LEU A CA 1
ATOM 601 C C . LEU A 1 82 ? -11.358 -0.788 -10.397 1.00 94.81 82 LEU A C 1
ATOM 603 O O . LEU A 1 82 ? -10.398 -0.157 -10.844 1.00 94.81 82 LEU A O 1
ATOM 607 N N . VAL A 1 83 ? -11.373 -2.124 -10.366 1.00 96.12 83 VAL A N 1
ATOM 608 C CA . VAL A 1 83 ? -10.281 -2.964 -10.886 1.00 96.12 83 VAL A CA 1
ATOM 609 C C . VAL A 1 83 ? -10.105 -2.775 -12.394 1.00 96.12 83 VAL A C 1
ATOM 611 O O . VAL A 1 83 ? -8.974 -2.644 -12.863 1.00 96.12 83 VAL A O 1
ATOM 614 N N . GLN A 1 84 ? -11.197 -2.728 -13.161 1.00 96.06 84 GLN A N 1
ATOM 615 C CA . GLN A 1 84 ? -11.152 -2.500 -14.604 1.00 96.06 84 GLN A CA 1
ATOM 616 C C . GLN A 1 84 ? -10.540 -1.136 -14.924 1.00 96.06 84 GLN A C 1
ATOM 618 O O . GLN A 1 84 ? -9.621 -1.061 -15.735 1.00 96.06 84 GLN A O 1
ATOM 623 N N . THR A 1 85 ? -10.992 -0.076 -14.252 1.00 95.88 85 THR A N 1
ATOM 624 C CA . THR A 1 85 ? -10.478 1.286 -14.452 1.00 95.88 85 THR A CA 1
ATOM 625 C C . THR A 1 85 ? -8.973 1.356 -14.203 1.00 95.88 85 THR A C 1
ATOM 627 O O . THR A 1 85 ? -8.246 1.937 -15.009 1.00 95.88 85 THR A O 1
ATOM 630 N N . PHE A 1 86 ? -8.499 0.728 -13.123 1.00 94.75 86 PHE A N 1
ATOM 631 C CA . PHE A 1 86 ? -7.072 0.632 -12.822 1.00 94.75 86 PHE A CA 1
ATOM 632 C C . PHE A 1 86 ? -6.304 -0.115 -13.922 1.00 94.75 86 PHE A C 1
ATOM 634 O O . PHE A 1 86 ? -5.290 0.363 -14.425 1.00 94.75 86 PHE A O 1
ATOM 641 N N . ASN A 1 87 ? -6.793 -1.283 -14.340 1.00 94.00 87 ASN A N 1
ATOM 642 C CA . ASN A 1 87 ? -6.115 -2.079 -15.362 1.00 94.00 87 ASN A CA 1
ATOM 643 C C . ASN A 1 87 ? -6.060 -1.343 -16.710 1.00 94.00 87 ASN A C 1
ATOM 645 O O . ASN A 1 87 ? -5.010 -1.316 -17.349 1.00 94.00 87 ASN A O 1
ATOM 649 N N . GLU A 1 88 ? -7.150 -0.688 -17.112 1.00 93.88 88 GLU A N 1
ATOM 650 C CA . GLU A 1 88 ? -7.197 0.122 -18.330 1.00 93.88 88 GLU A CA 1
ATOM 651 C C . GLU A 1 88 ? -6.261 1.336 -18.264 1.00 93.88 88 GLU A C 1
ATOM 653 O O . GLU A 1 88 ? -5.696 1.725 -19.290 1.00 93.88 88 GLU A O 1
ATOM 658 N N . SER A 1 89 ? -6.089 1.964 -17.092 1.00 90.69 89 SER A N 1
ATOM 659 C CA . SER A 1 89 ? -5.124 3.059 -16.946 1.00 90.69 89 SER A CA 1
ATOM 660 C C . SER A 1 89 ? -3.693 2.555 -17.082 1.00 90.69 89 SER A C 1
ATOM 662 O O . SER A 1 89 ? -2.908 3.179 -17.793 1.00 90.69 89 SER A O 1
ATOM 664 N N . GLN A 1 90 ? -3.371 1.407 -16.481 1.00 89.69 90 GLN A N 1
ATOM 665 C CA . GLN A 1 90 ? -2.046 0.801 -16.608 1.00 89.69 90 GLN A CA 1
ATOM 666 C C . GLN A 1 90 ? -1.749 0.376 -18.047 1.00 89.69 90 GLN A C 1
ATOM 668 O O . GLN A 1 90 ? -0.687 0.704 -18.569 1.00 89.69 90 GLN A O 1
ATOM 673 N N . GLU A 1 91 ? -2.701 -0.251 -18.741 1.00 88.81 91 GLU A N 1
ATOM 674 C CA . GLU A 1 91 ? -2.549 -0.600 -20.159 1.00 88.81 91 GLU A CA 1
ATOM 675 C C . GLU A 1 91 ? -2.293 0.627 -21.041 1.00 88.81 91 GLU A C 1
ATOM 677 O O . GLU A 1 91 ? -1.427 0.588 -21.917 1.00 88.81 91 GLU A O 1
ATOM 682 N N . LYS A 1 92 ? -3.003 1.737 -20.797 1.00 88.31 92 LYS A N 1
ATOM 683 C CA . LYS A 1 92 ? -2.763 3.004 -21.507 1.00 88.31 92 LYS A CA 1
ATOM 684 C C . LYS A 1 92 ? -1.368 3.550 -21.216 1.00 88.31 92 LYS A C 1
ATOM 686 O O . LYS A 1 92 ? -0.687 3.957 -22.154 1.00 88.31 92 LYS A O 1
ATOM 691 N N . SER A 1 93 ? -0.932 3.534 -19.958 1.00 84.69 93 SER A N 1
ATOM 692 C CA . SER A 1 93 ? 0.413 3.970 -19.570 1.00 84.69 93 SER A CA 1
ATOM 693 C C . SER A 1 93 ? 1.496 3.120 -20.244 1.00 84.69 93 SER A C 1
ATOM 695 O O . SER A 1 93 ? 2.387 3.672 -20.883 1.00 84.69 93 SER A O 1
ATOM 697 N N . PHE A 1 94 ? 1.372 1.788 -20.222 1.00 84.12 94 PHE A N 1
ATOM 698 C CA . PHE A 1 94 ? 2.321 0.874 -20.877 1.00 84.12 94 PHE A CA 1
ATOM 699 C C . PHE A 1 94 ? 2.305 0.964 -22.408 1.00 84.12 94 PHE A C 1
ATOM 701 O O . PHE A 1 94 ? 3.290 0.633 -23.061 1.00 84.12 94 PHE A O 1
ATOM 708 N N . ALA A 1 95 ? 1.196 1.395 -23.015 1.00 83.25 95 ALA A N 1
ATOM 709 C CA . ALA A 1 95 ? 1.143 1.644 -24.454 1.00 83.25 95 ALA A CA 1
ATOM 710 C C . ALA A 1 95 ? 1.876 2.936 -24.858 1.00 83.25 95 ALA A C 1
ATOM 712 O O . ALA A 1 95 ? 2.328 3.049 -25.997 1.00 83.25 95 ALA A O 1
ATOM 713 N N . LEU A 1 96 ? 1.971 3.909 -23.947 1.00 83.75 96 LEU A N 1
ATOM 714 C CA . LEU A 1 96 ? 2.657 5.185 -24.167 1.00 83.75 96 LEU A CA 1
ATOM 715 C C . LEU A 1 96 ? 4.135 5.138 -23.770 1.00 83.75 96 LEU A C 1
ATOM 717 O O . LEU A 1 96 ? 4.921 5.952 -24.255 1.00 83.75 96 LEU A O 1
ATOM 721 N N . GLU A 1 97 ? 4.507 4.208 -22.894 1.00 80.06 97 GLU A N 1
ATOM 722 C CA . GLU A 1 97 ? 5.838 4.123 -22.317 1.00 80.06 97 GLU A CA 1
ATOM 723 C C . GLU A 1 97 ? 6.506 2.775 -22.623 1.00 80.06 97 GLU A C 1
ATOM 725 O O . GLU A 1 97 ? 6.041 1.726 -22.194 1.00 80.06 97 GLU A O 1
ATOM 730 N N . GLU A 1 98 ? 7.654 2.791 -23.309 1.00 79.00 98 GLU A N 1
ATOM 731 C CA . GLU A 1 98 ? 8.459 1.582 -23.576 1.00 79.00 98 GLU A CA 1
ATOM 732 C C . GLU A 1 98 ? 9.326 1.154 -22.371 1.00 79.00 98 GLU A C 1
ATOM 734 O O . GLU A 1 98 ? 10.361 0.504 -22.526 1.00 79.00 98 GLU A O 1
ATOM 739 N N . SER A 1 99 ? 8.941 1.553 -21.159 1.00 84.38 99 SER A N 1
ATOM 740 C CA . SER A 1 99 ? 9.681 1.253 -19.934 1.00 84.38 99 SER A CA 1
ATOM 741 C C . SER A 1 99 ? 9.131 0.014 -19.247 1.00 84.38 99 SER A C 1
ATOM 743 O O . SER A 1 99 ? 7.935 -0.085 -18.981 1.00 84.38 99 SER A O 1
ATOM 745 N N . VAL A 1 100 ? 10.025 -0.892 -18.867 1.00 88.44 100 VAL A N 1
ATOM 746 C CA . VAL A 1 100 ? 9.737 -1.981 -17.935 1.00 88.44 100 VAL A CA 1
ATOM 747 C C . VAL A 1 100 ? 10.239 -1.576 -16.558 1.00 88.44 100 VAL A C 1
ATOM 749 O O . VAL A 1 100 ? 11.427 -1.295 -16.383 1.00 88.44 100 VAL A O 1
ATOM 752 N N . TYR A 1 101 ? 9.329 -1.561 -15.591 1.00 92.06 101 TYR A N 1
ATOM 753 C CA . TYR A 1 101 ? 9.623 -1.281 -14.194 1.00 92.06 101 TYR A CA 1
ATOM 754 C C . TYR A 1 101 ? 9.743 -2.592 -13.421 1.00 92.06 101 TYR A C 1
ATOM 756 O O . TYR A 1 101 ? 8.890 -3.468 -13.550 1.00 92.06 101 TYR A O 1
ATOM 764 N N . THR A 1 102 ? 10.795 -2.740 -12.621 1.00 94.75 102 THR A N 1
ATOM 765 C CA . THR A 1 102 ? 10.972 -3.905 -11.744 1.00 94.75 102 THR A CA 1
ATOM 766 C C . THR A 1 102 ? 11.403 -3.465 -10.360 1.00 94.75 102 THR A C 1
ATOM 768 O O . THR A 1 102 ? 12.231 -2.562 -10.233 1.00 94.75 102 THR A O 1
ATOM 771 N N . PHE A 1 103 ? 10.898 -4.148 -9.336 1.00 95.62 103 PHE A N 1
ATOM 772 C CA . PHE A 1 103 ? 11.341 -3.934 -7.966 1.00 95.62 103 PHE A CA 1
ATOM 773 C C . PHE A 1 103 ? 12.851 -4.184 -7.853 1.00 95.62 103 PHE A C 1
ATOM 775 O O . PHE A 1 103 ? 13.348 -5.201 -8.347 1.00 95.62 103 PHE A O 1
ATOM 782 N N . GLY A 1 104 ? 13.570 -3.246 -7.240 1.00 95.44 104 GLY A N 1
ATOM 783 C CA . GLY A 1 104 ? 14.975 -3.399 -6.896 1.00 95.44 104 GLY A CA 1
ATOM 784 C C . GLY A 1 104 ? 15.103 -4.039 -5.520 1.00 95.44 104 GLY A C 1
ATOM 785 O O . GLY A 1 104 ? 14.962 -5.251 -5.359 1.00 95.44 104 GLY A O 1
ATOM 786 N N . SER A 1 105 ? 15.394 -3.212 -4.526 1.00 95.94 105 SER A N 1
ATOM 787 C CA . SER A 1 105 ? 15.696 -3.605 -3.158 1.00 95.94 105 SER A CA 1
ATOM 788 C C . SER A 1 105 ? 15.213 -2.561 -2.154 1.00 95.94 105 SER A C 1
ATOM 790 O O . SER A 1 105 ? 15.127 -1.370 -2.447 1.00 95.94 105 SER A O 1
ATOM 792 N N . VAL A 1 106 ? 14.928 -3.000 -0.928 1.00 97.62 106 VAL A N 1
ATOM 793 C CA . VAL A 1 106 ? 14.720 -2.075 0.192 1.00 97.62 106 VAL A CA 1
ATOM 794 C C . VAL A 1 106 ? 16.073 -1.492 0.598 1.00 97.62 106 VAL A C 1
ATOM 796 O O . VAL A 1 106 ? 16.996 -2.229 0.945 1.00 97.62 106 VAL A O 1
ATOM 799 N N . THR A 1 107 ? 16.193 -0.168 0.549 1.00 97.12 107 THR A N 1
ATOM 800 C CA . THR A 1 107 ? 17.424 0.572 0.860 1.00 97.12 107 THR A CA 1
ATOM 801 C C . THR A 1 107 ? 17.432 1.109 2.290 1.00 97.12 107 THR A C 1
ATOM 803 O O . THR A 1 107 ? 18.504 1.300 2.866 1.00 97.12 107 THR A O 1
ATOM 806 N N . SER A 1 108 ? 16.254 1.321 2.883 1.00 97.50 108 SER A N 1
ATOM 807 C CA . SER A 1 108 ? 16.085 1.738 4.276 1.00 97.50 108 SER A CA 1
ATOM 808 C C . SER A 1 108 ? 14.804 1.156 4.864 1.00 97.50 108 SER A C 1
ATOM 810 O O . SER A 1 108 ? 13.795 1.042 4.170 1.00 97.50 108 SER A O 1
ATOM 812 N N . SER A 1 109 ? 14.844 0.818 6.152 1.00 97.44 109 SER A N 1
ATOM 813 C CA . SER A 1 109 ? 13.690 0.359 6.921 1.00 97.44 109 SER A CA 1
ATOM 814 C C . SER A 1 109 ? 13.749 0.921 8.335 1.00 97.44 109 SER A C 1
ATOM 816 O O . SER A 1 109 ? 14.775 0.814 9.013 1.00 97.44 109 SER A O 1
ATOM 818 N N . GLN A 1 110 ? 12.646 1.521 8.775 1.00 98.06 110 GLN A N 1
ATOM 819 C CA . GLN A 1 110 ? 12.471 2.032 10.126 1.00 98.06 110 GLN A CA 1
ATOM 820 C C . GLN A 1 110 ? 11.130 1.560 10.685 1.00 98.06 110 GLN A C 1
ATOM 822 O O . GLN A 1 110 ? 10.089 1.752 10.062 1.00 98.06 110 GLN A O 1
ATOM 827 N N . GLU A 1 111 ? 11.135 0.971 11.882 1.00 98.19 111 GLU A N 1
ATOM 828 C CA . GLU A 1 111 ? 9.896 0.594 12.568 1.00 98.19 111 GLU A CA 1
ATOM 829 C C . GLU A 1 111 ? 9.000 1.809 12.834 1.00 98.19 111 GLU A C 1
ATOM 831 O O . GLU A 1 111 ? 9.466 2.884 13.223 1.00 98.19 111 GLU A O 1
ATOM 836 N N . LEU A 1 112 ? 7.690 1.615 12.671 1.00 98.12 112 LEU A N 1
ATOM 837 C CA . LEU A 1 112 ? 6.711 2.663 12.932 1.00 98.12 112 LEU A CA 1
ATOM 838 C C . LEU A 1 112 ? 6.633 3.000 14.419 1.00 98.12 112 LEU A C 1
ATOM 840 O O . LEU A 1 112 ? 6.371 2.133 15.263 1.00 98.12 112 LEU A O 1
ATOM 844 N N . THR A 1 113 ? 6.735 4.293 14.701 1.00 97.88 113 THR A N 1
ATOM 845 C CA . THR A 1 113 ? 6.457 4.885 16.013 1.00 97.88 113 THR A CA 1
ATOM 846 C C . THR A 1 113 ? 4.971 4.796 16.377 1.00 97.88 113 THR A C 1
ATOM 848 O O . THR A 1 113 ? 4.099 4.680 15.511 1.00 97.88 113 THR A O 1
ATOM 851 N N . ASP A 1 114 ? 4.650 4.920 17.666 1.00 97.44 114 ASP A N 1
ATOM 852 C CA . ASP A 1 114 ? 3.259 4.924 18.150 1.00 97.44 114 ASP A CA 1
ATOM 853 C C . ASP A 1 114 ? 2.419 6.067 17.555 1.00 97.44 114 ASP A C 1
ATOM 855 O O . ASP A 1 114 ? 1.221 5.911 17.285 1.00 97.44 114 ASP A O 1
ATOM 859 N N . GLU A 1 115 ? 3.050 7.218 17.306 1.00 97.25 115 GLU A N 1
ATOM 860 C CA . GLU A 1 115 ? 2.406 8.359 16.656 1.00 97.25 115 GLU A CA 1
ATOM 861 C C . GLU A 1 115 ? 2.059 8.040 15.196 1.00 97.25 115 GLU A C 1
ATOM 863 O O . GLU A 1 115 ? 0.916 8.252 14.780 1.00 97.25 115 GLU A O 1
ATOM 868 N N . GLN A 1 116 ? 2.998 7.455 14.442 1.00 97.94 116 GLN A N 1
ATOM 869 C CA . GLN A 1 116 ? 2.750 7.004 13.069 1.00 97.94 116 GLN A CA 1
ATOM 870 C C . GLN A 1 116 ? 1.646 5.945 13.027 1.00 97.94 116 GLN A C 1
ATOM 872 O O . GLN A 1 116 ? 0.723 6.064 12.224 1.00 97.94 116 GLN A O 1
ATOM 877 N N . ARG A 1 117 ? 1.667 4.960 13.936 1.00 98.25 117 ARG A N 1
ATOM 878 C CA . ARG A 1 117 ? 0.607 3.940 14.050 1.00 98.25 117 ARG A CA 1
ATOM 879 C C . ARG A 1 117 ? -0.762 4.577 14.267 1.00 98.25 117 ARG A C 1
ATOM 881 O O . ARG A 1 117 ? -1.720 4.214 13.591 1.00 98.25 117 ARG A O 1
ATOM 888 N N . SER A 1 118 ? -0.857 5.565 15.154 1.00 97.25 118 SER A N 1
ATOM 889 C CA . SER A 1 118 ? -2.105 6.306 15.389 1.00 97.25 118 SER A CA 1
ATOM 890 C C . SER A 1 118 ? -2.551 7.092 14.147 1.00 97.25 118 SER A C 1
ATOM 892 O O . SER A 1 118 ? -3.730 7.101 13.796 1.00 97.25 118 SER A O 1
ATOM 894 N N . GLY A 1 119 ? -1.608 7.716 13.435 1.00 97.75 119 GLY A N 1
ATOM 895 C CA . GLY A 1 119 ? -1.869 8.386 12.159 1.00 97.75 119 GLY A CA 1
ATOM 896 C C . GLY A 1 119 ? -2.398 7.439 11.078 1.00 97.75 119 GLY A C 1
ATOM 897 O O . GLY A 1 119 ? -3.367 7.770 10.398 1.00 97.75 119 GLY A O 1
ATOM 898 N N . ILE A 1 120 ? -1.826 6.241 10.974 1.00 97.88 120 ILE A N 1
ATOM 899 C CA . ILE A 1 120 ? -2.228 5.205 10.014 1.00 97.88 120 ILE A CA 1
ATOM 900 C C . ILE A 1 120 ? -3.646 4.698 10.296 1.00 97.88 120 ILE A C 1
ATOM 902 O O . ILE A 1 120 ? -4.432 4.522 9.367 1.00 97.88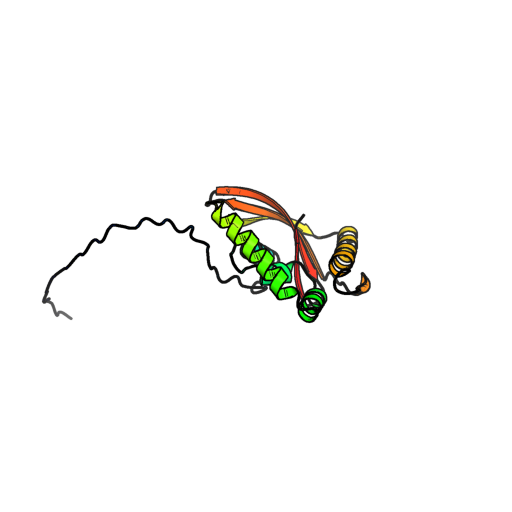 120 ILE A O 1
ATOM 906 N N . LYS A 1 121 ? -4.030 4.521 11.566 1.00 98.06 121 LYS A N 1
ATOM 907 C CA . LYS A 1 121 ? -5.413 4.145 11.910 1.00 98.06 121 LYS A CA 1
ATOM 908 C C . LYS A 1 121 ? -6.414 5.196 11.429 1.00 98.06 121 LYS A C 1
ATOM 910 O O . LYS A 1 121 ? -7.426 4.845 10.827 1.00 98.06 121 LYS A O 1
ATOM 915 N N . ARG A 1 122 ? -6.107 6.486 11.614 1.00 97.94 122 ARG A N 1
ATOM 916 C CA . ARG A 1 122 ? -6.922 7.588 11.068 1.00 97.94 122 ARG A CA 1
ATOM 917 C C . ARG A 1 122 ? -6.965 7.581 9.544 1.00 97.94 122 ARG A C 1
ATOM 919 O O . ARG A 1 122 ? -8.022 7.835 8.972 1.00 97.94 122 ARG A O 1
ATOM 926 N N . TYR A 1 123 ? -5.840 7.287 8.895 1.00 97.50 123 TYR A N 1
ATOM 927 C CA . TYR A 1 123 ? -5.791 7.121 7.446 1.00 97.50 123 TYR A CA 1
ATOM 928 C C . TYR A 1 123 ? -6.770 6.036 6.983 1.00 97.50 123 TYR A C 1
ATOM 930 O O . TYR A 1 123 ? -7.597 6.321 6.122 1.00 97.50 123 TYR A O 1
ATOM 938 N N . PHE A 1 124 ? -6.763 4.848 7.599 1.00 97.62 124 PHE A N 1
ATOM 939 C CA . PHE A 1 124 ? -7.686 3.774 7.218 1.00 97.62 124 PHE A CA 1
ATOM 940 C C . PHE A 1 124 ? -9.152 4.114 7.491 1.00 97.62 124 PHE A C 1
ATOM 942 O O . PHE A 1 124 ? -9.994 3.817 6.648 1.00 97.62 124 PHE A O 1
ATOM 949 N N . VAL A 1 125 ? -9.470 4.800 8.596 1.00 97.94 125 VAL A N 1
ATOM 950 C CA . VAL A 1 125 ? -10.832 5.317 8.835 1.00 97.94 125 VAL A CA 1
ATOM 951 C C . VAL A 1 125 ? -11.288 6.200 7.669 1.00 97.94 125 VAL A C 1
ATOM 953 O O . VAL A 1 125 ? -12.357 5.974 7.105 1.00 97.94 125 VAL A O 1
ATOM 956 N N . ASN A 1 126 ? -10.458 7.165 7.265 1.00 97.56 126 ASN A N 1
ATOM 957 C CA . ASN A 1 126 ? -10.786 8.084 6.174 1.00 97.56 126 ASN A CA 1
ATOM 958 C C . ASN A 1 126 ? -10.848 7.380 4.811 1.00 97.56 126 ASN A C 1
ATOM 960 O O . ASN A 1 126 ? -11.713 7.696 3.998 1.00 97.56 126 ASN A O 1
ATOM 964 N N . LEU A 1 127 ? -9.949 6.421 4.568 1.00 96.19 127 LEU A N 1
ATOM 965 C CA . LEU A 1 127 ? -9.914 5.619 3.346 1.00 96.19 127 LEU A CA 1
ATOM 966 C C . LEU A 1 127 ? -11.193 4.780 3.188 1.00 96.19 127 LEU A C 1
ATOM 968 O O . LEU A 1 127 ? -11.698 4.627 2.075 1.00 96.19 127 LEU A O 1
ATOM 972 N N . CYS A 1 128 ? -11.722 4.252 4.295 1.00 96.06 128 CYS A N 1
ATOM 973 C CA . CYS A 1 128 ? -12.906 3.394 4.304 1.00 96.06 128 CYS A CA 1
ATOM 974 C C . CYS A 1 128 ? -14.226 4.178 4.285 1.00 96.06 128 CYS A C 1
ATOM 976 O O . CYS A 1 128 ? -15.224 3.641 3.805 1.00 96.06 128 CYS A O 1
ATOM 978 N N . ASP A 1 129 ? -14.238 5.437 4.743 1.00 96.62 129 ASP A N 1
ATOM 979 C CA . ASP A 1 129 ? -15.444 6.259 4.940 1.00 96.62 129 ASP A CA 1
ATOM 980 C C . ASP A 1 129 ? -16.444 6.299 3.759 1.00 96.62 129 ASP A C 1
ATOM 982 O O . ASP A 1 129 ? -17.657 6.289 4.020 1.00 96.62 129 ASP A O 1
ATOM 986 N N . PRO A 1 130 ? -16.000 6.298 2.480 1.00 95.12 130 PRO A N 1
ATOM 987 C CA . PRO A 1 130 ? -16.902 6.251 1.325 1.00 95.12 130 PRO A CA 1
ATOM 988 C C . PRO A 1 130 ? -17.651 4.922 1.142 1.00 95.12 130 PRO A C 1
ATOM 990 O O . PRO A 1 130 ? -18.630 4.876 0.393 1.00 95.12 130 PRO A O 1
ATOM 993 N N . TYR A 1 131 ? -17.189 3.844 1.778 1.00 94.62 131 TYR A N 1
ATOM 994 C CA . TYR A 1 131 ? -17.654 2.473 1.547 1.00 94.62 131 TYR A CA 1
ATOM 995 C C . TYR A 1 131 ? -18.280 1.851 2.794 1.00 94.62 131 TYR A C 1
ATOM 997 O O . TYR A 1 131 ? -19.311 1.186 2.702 1.00 94.62 131 TYR A O 1
ATOM 1005 N N . ILE A 1 132 ? -17.670 2.074 3.958 1.00 96.19 132 ILE A N 1
ATOM 1006 C CA . ILE A 1 132 ? -18.083 1.507 5.239 1.00 96.19 132 ILE A CA 1
ATOM 1007 C C . ILE A 1 132 ? -17.650 2.426 6.386 1.00 96.19 132 ILE A C 1
ATOM 1009 O O . ILE A 1 132 ? -16.594 3.054 6.344 1.00 96.19 132 ILE A O 1
ATOM 1013 N N . LYS A 1 133 ? -18.483 2.531 7.427 1.00 96.50 133 LYS A N 1
ATOM 1014 C CA . LYS A 1 133 ? -18.138 3.293 8.632 1.00 96.50 133 LYS A CA 1
ATOM 1015 C C . LYS A 1 133 ? -17.311 2.417 9.563 1.00 96.50 133 LYS A C 1
ATOM 1017 O O . LYS A 1 133 ? -17.839 1.452 10.098 1.00 96.50 133 LYS A O 1
ATOM 1022 N N . MET A 1 134 ? -16.056 2.805 9.759 1.00 94.88 134 MET A N 1
ATOM 1023 C CA . MET A 1 134 ? -15.111 2.176 10.680 1.00 94.88 134 MET A CA 1
ATOM 1024 C C . MET A 1 134 ? -14.524 3.235 11.614 1.00 94.88 134 MET A C 1
ATOM 1026 O O . MET A 1 134 ? -14.595 4.439 11.361 1.00 94.88 134 MET A O 1
ATOM 1030 N N . THR A 1 135 ? -13.929 2.787 12.704 1.00 97.50 135 THR A N 1
ATOM 1031 C CA . THR A 1 135 ? -13.292 3.597 13.738 1.00 97.50 135 THR A CA 1
ATOM 1032 C C . THR A 1 135 ? -11.868 3.111 13.977 1.00 97.50 135 THR A C 1
ATOM 1034 O O . THR A 1 135 ? -11.525 1.967 13.697 1.00 97.50 135 THR A O 1
ATOM 1037 N N . GLU A 1 136 ? -11.022 3.955 14.571 1.00 97.38 136 GLU A N 1
ATOM 1038 C CA . GLU A 1 136 ? -9.626 3.591 14.864 1.00 97.38 136 GLU A CA 1
ATOM 1039 C C . GLU A 1 136 ? -9.489 2.334 15.748 1.00 97.38 136 GLU A C 1
ATOM 1041 O O . GLU A 1 136 ? -8.441 1.694 15.752 1.00 97.38 136 GLU A O 1
ATOM 1046 N N . LYS A 1 137 ? -10.535 1.969 16.505 1.00 96.94 137 LYS A N 1
ATOM 1047 C CA . LYS A 1 137 ? -10.543 0.790 17.385 1.00 96.94 137 LYS A CA 1
ATOM 1048 C C . LYS A 1 137 ? -10.632 -0.534 16.626 1.00 96.94 137 LYS A C 1
ATOM 1050 O O . LYS A 1 137 ? -10.305 -1.562 17.206 1.00 96.94 137 LYS A O 1
ATOM 1055 N N . GLU A 1 138 ? -11.077 -0.504 15.374 1.00 96.88 138 GLU A N 1
ATOM 1056 C CA . GLU A 1 138 ? -11.183 -1.680 14.498 1.00 96.88 138 GLU A CA 1
ATOM 1057 C C . GLU A 1 138 ? -9.857 -2.008 13.798 1.00 96.88 138 GLU A C 1
ATOM 1059 O O . GLU A 1 138 ? -9.749 -3.019 13.110 1.00 96.88 138 GLU A O 1
ATOM 1064 N N . PHE A 1 139 ? -8.836 -1.170 13.994 1.00 96.56 139 PHE A N 1
ATOM 1065 C CA . PHE A 1 139 ? -7.522 -1.339 13.393 1.00 96.56 139 PHE A CA 1
ATOM 1066 C C . PHE A 1 139 ? -6.473 -1.652 14.457 1.00 96.56 139 PHE A C 1
ATOM 1068 O O . PHE A 1 139 ? -6.134 -0.811 15.300 1.00 96.56 139 PHE A O 1
ATOM 1075 N N . ASP A 1 140 ? -5.910 -2.851 14.384 1.00 96.31 140 ASP A N 1
ATOM 1076 C CA . ASP A 1 140 ? -4.738 -3.277 15.136 1.00 96.31 140 ASP A CA 1
ATOM 1077 C C . ASP A 1 140 ? -3.525 -3.382 14.204 1.00 96.31 140 ASP A C 1
ATOM 1079 O O . ASP A 1 140 ? -3.560 -4.090 13.202 1.00 96.31 140 ASP A O 1
ATOM 1083 N N . ILE A 1 141 ? -2.448 -2.657 14.513 1.00 97.19 141 ILE A N 1
ATOM 1084 C CA . ILE A 1 141 ? -1.220 -2.674 13.706 1.00 97.19 141 ILE A CA 1
ATOM 1085 C C . ILE A 1 141 ? -0.204 -3.526 14.451 1.00 97.19 141 ILE A C 1
ATOM 1087 O O . ILE A 1 141 ? 0.460 -3.035 15.370 1.00 97.19 141 ILE A O 1
ATOM 1091 N N . LYS A 1 142 ? -0.078 -4.788 14.040 1.00 95.38 142 LYS A N 1
ATOM 1092 C CA . LYS A 1 142 ? 0.782 -5.776 14.709 1.00 95.38 142 LYS A CA 1
ATOM 1093 C C . LYS A 1 142 ? 2.260 -5.513 14.456 1.00 95.38 142 LYS A C 1
ATOM 1095 O O . LYS A 1 142 ? 3.092 -5.681 15.339 1.00 95.38 142 LYS A O 1
ATOM 1100 N N . GLU A 1 143 ? 2.571 -5.052 13.255 1.00 96.19 143 GLU A N 1
ATOM 1101 C CA . GLU A 1 143 ? 3.923 -4.813 12.766 1.00 96.19 143 GLU A CA 1
ATOM 1102 C C . GLU A 1 143 ? 3.857 -3.737 11.686 1.00 96.19 143 GLU A C 1
ATOM 1104 O O . GLU A 1 143 ? 2.833 -3.606 11.015 1.00 96.19 143 GLU A O 1
ATOM 1109 N N . GLY A 1 144 ? 4.915 -2.955 11.513 1.00 97.25 144 GLY A N 1
ATOM 1110 C CA . GLY A 1 144 ? 4.984 -2.073 10.363 1.00 97.25 144 GLY A CA 1
ATOM 1111 C C . GLY A 1 144 ? 6.208 -1.184 10.344 1.00 97.25 144 GLY A C 1
ATOM 1112 O O . GLY A 1 144 ? 6.806 -0.891 11.384 1.00 97.25 144 GLY A O 1
ATOM 1113 N N . TYR A 1 145 ? 6.531 -0.755 9.133 1.00 98.12 145 TYR A N 1
ATOM 1114 C CA . TYR A 1 145 ? 7.764 -0.084 8.781 1.00 98.12 145 TYR A CA 1
ATOM 1115 C C . TYR A 1 145 ? 7.488 1.066 7.819 1.00 98.12 145 TYR A C 1
ATOM 1117 O O . TYR A 1 145 ? 6.646 0.961 6.926 1.00 98.12 145 TYR A O 1
ATOM 1125 N N . GLU A 1 146 ? 8.229 2.150 7.990 1.00 98.12 146 GLU A N 1
ATOM 1126 C CA . GLU A 1 146 ? 8.489 3.119 6.937 1.00 98.12 146 GLU A CA 1
ATOM 1127 C C . GLU A 1 146 ? 9.720 2.639 6.163 1.00 98.12 146 GLU A C 1
ATOM 1129 O O . GLU A 1 146 ? 10.781 2.398 6.746 1.00 98.12 146 GLU A O 1
ATOM 1134 N N . LEU A 1 147 ? 9.556 2.440 4.860 1.00 97.62 147 LEU A N 1
ATOM 1135 C CA . LEU A 1 147 ? 10.564 1.864 3.982 1.00 97.62 147 LEU A CA 1
ATOM 1136 C C . LEU A 1 147 ? 10.926 2.853 2.884 1.00 97.62 147 LEU A C 1
ATOM 1138 O O . LEU A 1 147 ? 10.059 3.559 2.373 1.00 97.62 147 LEU A O 1
ATOM 1142 N N . THR A 1 148 ? 12.185 2.816 2.461 1.00 97.88 148 THR A N 1
ATOM 1143 C CA . THR A 1 148 ? 12.607 3.336 1.159 1.00 97.88 148 THR A CA 1
ATOM 1144 C C . THR A 1 148 ? 13.085 2.164 0.318 1.00 97.88 148 THR A C 1
ATOM 1146 O O . THR A 1 148 ? 13.832 1.317 0.813 1.00 97.88 148 THR A O 1
ATOM 1149 N N . PHE A 1 149 ? 12.659 2.096 -0.939 1.00 97.56 149 PHE A N 1
ATOM 1150 C CA . PHE A 1 149 ? 13.110 1.081 -1.887 1.00 97.56 149 PHE A CA 1
ATOM 1151 C C . PHE A 1 149 ? 13.536 1.725 -3.202 1.00 97.56 149 PHE A C 1
ATOM 1153 O O . PHE A 1 149 ? 13.054 2.801 -3.558 1.00 97.56 149 PHE A O 1
ATOM 1160 N N . ASP A 1 150 ? 14.447 1.075 -3.919 1.00 97.38 150 ASP A N 1
ATOM 1161 C CA . ASP A 1 150 ? 14.778 1.445 -5.288 1.00 97.38 150 ASP A CA 1
ATOM 1162 C C . ASP A 1 150 ? 14.020 0.583 -6.299 1.00 97.38 150 ASP A C 1
ATOM 1164 O O . ASP A 1 150 ? 13.698 -0.584 -6.066 1.00 97.38 150 ASP A O 1
ATOM 1168 N N . TYR A 1 151 ? 13.733 1.170 -7.454 1.00 96.00 151 TYR A N 1
ATOM 1169 C CA . TYR A 1 151 ? 13.182 0.447 -8.592 1.00 96.00 151 TYR A CA 1
ATOM 1170 C C . TYR A 1 151 ? 14.098 0.592 -9.794 1.00 96.00 151 TYR A C 1
ATOM 1172 O O . TYR A 1 151 ? 14.840 1.570 -9.941 1.00 96.00 151 TYR A O 1
ATOM 1180 N N . LEU A 1 152 ? 14.032 -0.394 -10.680 1.00 96.12 152 LEU A N 1
ATOM 1181 C CA . LEU A 1 152 ? 14.746 -0.369 -11.942 1.00 96.12 152 LEU A CA 1
ATOM 1182 C C . LEU A 1 152 ? 13.791 0.011 -13.067 1.00 96.12 152 LEU A C 1
ATOM 1184 O O . LEU A 1 152 ? 12.651 -0.450 -13.109 1.00 96.12 152 LEU A O 1
ATOM 1188 N N . ARG A 1 153 ? 14.286 0.812 -14.005 1.00 94.38 153 ARG A N 1
ATOM 1189 C CA . ARG A 1 153 ? 13.651 1.137 -15.277 1.00 94.38 153 ARG A CA 1
ATOM 1190 C C . ARG A 1 153 ? 14.533 0.580 -16.385 1.00 94.38 153 ARG A C 1
ATOM 1192 O O . ARG A 1 153 ? 15.677 0.996 -16.533 1.00 94.38 153 ARG A O 1
ATOM 1199 N N . ASN A 1 154 ? 14.019 -0.379 -17.151 1.00 93.25 154 ASN A N 1
ATOM 1200 C CA . ASN A 1 154 ? 14.774 -1.078 -18.200 1.00 93.25 154 ASN A CA 1
ATOM 1201 C C . ASN A 1 154 ? 16.097 -1.697 -17.698 1.00 93.25 154 ASN A C 1
ATOM 1203 O O . ASN A 1 154 ? 17.081 -1.760 -18.431 1.00 93.25 154 ASN A O 1
ATOM 1207 N N . GLY A 1 155 ? 16.115 -2.162 -16.444 1.00 93.94 155 GLY A N 1
ATOM 1208 C CA . GLY A 1 155 ? 17.284 -2.780 -15.807 1.00 93.94 155 GLY A CA 1
ATOM 1209 C C . GLY A 1 155 ? 18.305 -1.801 -15.217 1.00 93.94 155 GLY A C 1
ATOM 1210 O O . GLY A 1 155 ? 19.258 -2.246 -14.582 1.00 93.94 155 GLY A O 1
ATOM 1211 N N . GLU A 1 156 ? 18.108 -0.491 -15.371 1.00 95.12 156 GLU A N 1
ATOM 1212 C CA . GLU A 1 156 ? 18.935 0.551 -14.749 1.00 95.12 156 GLU A CA 1
ATOM 1213 C C . GLU A 1 156 ? 18.208 1.185 -13.560 1.00 95.12 156 GLU A C 1
ATOM 1215 O O . GLU A 1 156 ? 16.983 1.139 -13.499 1.00 95.12 156 GLU A O 1
ATOM 1220 N N . LYS A 1 157 ? 18.933 1.797 -12.611 1.00 95.38 157 LYS A N 1
ATOM 1221 C CA . LYS A 1 157 ? 18.310 2.464 -11.454 1.00 95.38 157 LYS A CA 1
ATOM 1222 C C . LYS A 1 157 ? 17.360 3.567 -11.934 1.00 95.38 157 LYS A C 1
ATOM 1224 O O . LYS A 1 157 ? 17.802 4.564 -12.499 1.00 95.38 157 LYS A O 1
ATOM 1229 N N . GLY A 1 158 ? 16.064 3.369 -11.703 1.00 93.19 158 GLY A N 1
ATOM 1230 C CA . GLY A 1 158 ? 14.999 4.274 -12.126 1.00 93.19 158 GLY A CA 1
ATOM 1231 C C . GLY A 1 158 ? 14.717 5.373 -11.106 1.00 93.19 158 GLY A C 1
ATOM 1232 O O . GLY A 1 158 ? 14.478 6.515 -11.491 1.00 93.19 158 GLY A O 1
ATOM 1233 N N . GLY A 1 159 ? 14.807 5.050 -9.815 1.00 95.69 159 GLY A N 1
ATOM 1234 C CA . GLY A 1 159 ? 14.552 5.993 -8.732 1.00 95.69 159 GLY A CA 1
ATOM 1235 C C . GLY A 1 159 ? 14.472 5.314 -7.371 1.00 95.69 159 GLY A C 1
ATOM 1236 O O . GLY A 1 159 ? 14.802 4.135 -7.236 1.00 95.69 159 GLY A O 1
ATOM 1237 N N . GLU A 1 160 ? 14.048 6.087 -6.376 1.00 96.38 160 GLU A N 1
ATOM 1238 C CA . GLU A 1 160 ? 13.758 5.631 -5.017 1.00 96.38 160 GLU A CA 1
ATO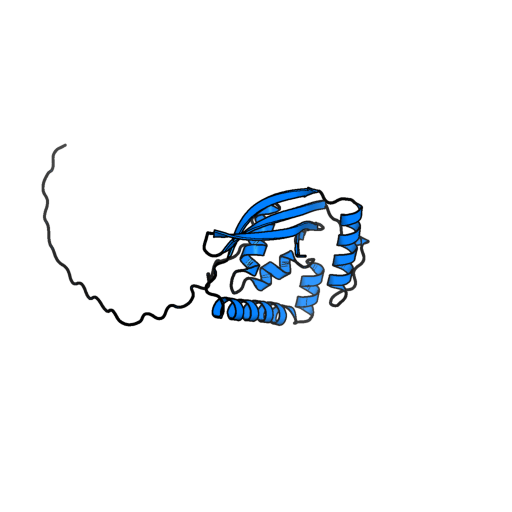M 1239 C C . GLU A 1 160 ? 12.381 6.146 -4.603 1.00 96.38 160 GLU A C 1
ATOM 1241 O O . GLU A 1 160 ? 12.011 7.270 -4.951 1.00 96.38 160 GLU A O 1
ATOM 1246 N N . GLU A 1 161 ? 11.641 5.333 -3.858 1.00 97.00 161 GLU A N 1
ATOM 1247 C CA . GLU A 1 161 ? 10.318 5.669 -3.334 1.00 97.00 161 GLU A CA 1
ATOM 1248 C C . GLU A 1 161 ? 10.214 5.311 -1.854 1.00 97.00 161 GLU A C 1
ATOM 1250 O O . GLU A 1 161 ? 10.833 4.350 -1.390 1.00 97.00 161 GLU A O 1
ATOM 1255 N N . SER A 1 162 ? 9.411 6.087 -1.123 1.00 96.88 162 SER A N 1
ATOM 1256 C CA . SER A 1 162 ? 9.111 5.851 0.287 1.00 96.88 162 SER A CA 1
ATOM 1257 C C . SER A 1 162 ? 7.672 5.393 0.472 1.00 96.88 162 SER A C 1
ATOM 1259 O O . SER A 1 162 ? 6.738 5.988 -0.062 1.00 96.88 162 SER A O 1
ATOM 1261 N N . VAL A 1 163 ? 7.492 4.346 1.270 1.00 97.81 163 VAL A N 1
ATOM 1262 C CA . VAL A 1 163 ? 6.200 3.700 1.520 1.00 97.81 163 VAL A CA 1
ATOM 1263 C C . VAL A 1 163 ? 6.081 3.295 2.980 1.00 97.81 163 VAL A C 1
ATOM 1265 O O . VAL A 1 163 ? 7.076 3.150 3.687 1.00 97.81 163 VAL A O 1
ATOM 1268 N N . ILE A 1 164 ? 4.853 3.067 3.433 1.00 98.19 164 ILE A N 1
ATOM 1269 C CA . ILE A 1 164 ? 4.593 2.397 4.706 1.00 98.19 164 ILE A CA 1
ATOM 1270 C C . ILE A 1 164 ? 4.064 0.999 4.407 1.00 98.19 164 ILE A C 1
ATOM 1272 O O . ILE A 1 164 ? 3.114 0.849 3.641 1.00 98.19 164 ILE A O 1
ATOM 1276 N N . VAL A 1 165 ? 4.648 -0.017 5.040 1.00 97.88 165 VAL A N 1
ATOM 1277 C CA . VAL A 1 165 ? 4.205 -1.414 4.944 1.00 97.88 165 VAL A CA 1
ATOM 1278 C C . VAL A 1 165 ? 3.900 -1.923 6.344 1.00 97.88 165 VAL A C 1
ATOM 1280 O O . VAL A 1 165 ? 4.717 -1.772 7.248 1.00 97.88 165 VAL A O 1
ATOM 1283 N N . LEU A 1 166 ? 2.716 -2.494 6.560 1.00 97.75 166 LEU A N 1
ATOM 1284 C CA . LEU A 1 166 ? 2.260 -2.878 7.898 1.00 97.75 166 LEU A CA 1
ATOM 1285 C C . LEU A 1 166 ? 1.386 -4.132 7.898 1.00 97.75 166 LEU A C 1
ATOM 1287 O O . LEU A 1 166 ? 0.678 -4.389 6.933 1.00 97.75 166 LEU A O 1
ATOM 1291 N N . ARG A 1 167 ? 1.391 -4.896 8.991 1.00 96.25 167 ARG A N 1
ATOM 1292 C CA . ARG A 1 167 ? 0.425 -5.980 9.218 1.00 96.25 167 ARG A CA 1
ATOM 1293 C C . ARG A 1 167 ? -0.779 -5.422 9.951 1.00 96.25 167 ARG A C 1
ATOM 1295 O O . ARG A 1 167 ? -0.667 -5.028 11.117 1.00 96.25 167 ARG A O 1
ATOM 1302 N N . LEU A 1 168 ? -1.907 -5.376 9.252 1.00 95.44 168 LEU A N 1
ATOM 1303 C CA . LEU A 1 168 ? -3.171 -4.882 9.782 1.00 95.44 168 LEU A CA 1
ATOM 1304 C C . LEU A 1 168 ? -4.035 -6.069 10.212 1.00 95.44 168 LEU A C 1
ATOM 1306 O O . LEU A 1 168 ? -4.282 -6.975 9.416 1.00 95.44 168 LEU A O 1
ATOM 1310 N N . ASN A 1 169 ? -4.503 -6.056 11.458 1.00 93.06 169 ASN A N 1
ATOM 1311 C CA . ASN A 1 169 ? -5.341 -7.104 12.033 1.00 93.06 169 ASN A CA 1
ATOM 1312 C C . ASN A 1 169 ? -4.730 -8.503 11.784 1.00 93.06 169 ASN A C 1
ATOM 1314 O O . ASN A 1 169 ? -3.550 -8.735 12.054 1.00 93.06 169 ASN A O 1
ATOM 1318 N N . ASP A 1 170 ? -5.527 -9.434 11.264 1.00 90.38 170 ASP A N 1
ATOM 1319 C CA . ASP A 1 170 ? -5.112 -10.763 10.798 1.00 90.38 170 ASP A CA 1
ATOM 1320 C C . ASP A 1 170 ? -5.231 -10.895 9.265 1.00 90.38 170 ASP A C 1
ATOM 1322 O O . ASP A 1 170 ? -5.360 -11.994 8.735 1.00 90.38 170 ASP A O 1
ATOM 1326 N N . GLU A 1 171 ? -5.182 -9.766 8.549 1.00 90.12 171 GLU A N 1
ATOM 1327 C CA . GLU A 1 171 ? -5.470 -9.655 7.106 1.00 90.12 171 GLU A CA 1
ATOM 1328 C C . GLU A 1 171 ? -4.203 -9.689 6.228 1.00 90.12 171 GLU A C 1
ATOM 1330 O O . GLU A 1 171 ? -4.267 -9.537 5.009 1.00 90.12 171 GLU A O 1
ATOM 1335 N N . GLY A 1 172 ? -3.029 -9.869 6.840 1.00 92.31 172 GLY A N 1
ATOM 1336 C CA . GLY A 1 172 ? -1.738 -9.833 6.151 1.00 92.31 172 GLY A CA 1
ATOM 1337 C C . GLY A 1 172 ? -1.159 -8.422 6.021 1.00 92.31 172 GLY A C 1
ATOM 1338 O O . GLY A 1 172 ? -1.445 -7.534 6.828 1.00 92.31 172 GLY A O 1
ATOM 1339 N N . TRP A 1 173 ? -0.274 -8.239 5.041 1.00 96.69 173 TRP A N 1
ATOM 1340 C CA . TRP A 1 173 ? 0.420 -6.972 4.804 1.00 96.69 173 TRP A CA 1
ATOM 1341 C C . TRP A 1 173 ? -0.447 -5.975 4.031 1.00 96.69 173 TRP A C 1
ATOM 1343 O O . TRP A 1 173 ? -1.085 -6.332 3.043 1.00 96.69 173 TRP A O 1
ATOM 1353 N N . LYS A 1 174 ? -0.423 -4.712 4.446 1.00 96.81 174 LYS A N 1
ATOM 1354 C CA . LYS A 1 174 ? -1.036 -3.572 3.766 1.00 96.81 174 LYS A CA 1
ATOM 1355 C C . LYS A 1 174 ? 0.029 -2.530 3.456 1.00 96.81 174 LYS A C 1
ATOM 1357 O O . LYS A 1 174 ? 1.022 -2.423 4.180 1.00 96.81 174 LYS A O 1
ATOM 1362 N N . ILE A 1 175 ? -0.180 -1.781 2.381 1.00 97.56 175 ILE A N 1
ATOM 1363 C CA . ILE A 1 175 ? 0.787 -0.812 1.865 1.00 97.56 175 ILE A CA 1
ATOM 1364 C C . ILE A 1 175 ? 0.117 0.542 1.709 1.00 97.56 175 ILE A C 1
ATOM 1366 O O . ILE A 1 175 ? -1.008 0.640 1.228 1.00 97.56 175 ILE A O 1
ATOM 1370 N N . ILE A 1 176 ? 0.823 1.586 2.129 1.00 97.00 176 ILE A N 1
ATOM 1371 C CA . ILE A 1 176 ? 0.436 2.978 1.935 1.00 97.00 176 ILE A CA 1
ATOM 1372 C C . ILE A 1 176 ? 1.555 3.636 1.134 1.00 97.00 176 ILE A C 1
ATOM 1374 O O . ILE A 1 176 ? 2.680 3.785 1.615 1.00 97.00 176 ILE A O 1
ATOM 1378 N N . THR A 1 177 ? 1.233 4.006 -0.098 1.00 90.06 177 THR A N 1
ATOM 1379 C CA . THR A 1 177 ? 2.100 4.792 -0.979 1.00 90.06 177 THR A CA 1
ATOM 1380 C C . THR A 1 177 ? 1.932 6.279 -0.659 1.00 90.06 177 THR A C 1
ATOM 1382 O O . THR A 1 177 ? 0.801 6.712 -0.413 1.00 90.06 177 THR A O 1
ATOM 1385 N N . GLN A 1 178 ? 3.029 7.043 -0.626 1.00 65.62 178 GLN A N 1
ATOM 1386 C CA . GLN A 1 178 ? 3.003 8.498 -0.398 1.00 65.62 178 GLN A CA 1
ATOM 1387 C C . GLN A 1 178 ? 2.726 9.290 -1.678 1.00 65.62 178 GLN A C 1
ATOM 1389 O O . GLN A 1 178 ? 3.105 8.807 -2.766 1.00 65.62 178 GLN A O 1
#

Sequence (178 aa):
MRRSATVLFACALAFCGLAGCQSKSSISTAKVTMQDGASYEDALKECFDAMHTSGGGGIFYAYMFPDEAVKAIKDSGKYDDLVQTFNESQEKSFALEESVYTFGSVTSSQELTDEQRSGIKRYFVNLCDPYIKMTEKEFDIKEGYELTFDYLRNGEKGGEESVIVLRLNDEGWKIITQ

pLDDT: mean 84.66, std 20.59, range [30.84, 98.25]

Organism: Ruminococcus flavefaciens (NCBI:txid1265)

Radius of gyration: 23.24 Å; chains: 1; bounding box: 55×61×63 Å

Secondary structure (DSSP, 8-state):
---------------------------------SS-SSSHHHHHHHHHHHHTSTTTHHHHHHHHS-HHHHHHHHHTT-HHHHHHHHHHHHHHHHHH--PPEEEEEEEEEEEPPHHHHHHHHHHHHHHHTTT----GGG--EEEEEEEEEEEEETTEEEEEEEEEEEEETTS-EEEEE-

Foldseek 3Di:
DDDDDDDDDDDDDDDDDDDDPPPDLPQPPDPQDAQPDDDLFSNVQSLVVLLQHQLSLVRVVLQAADPVLLVLCVVVVNNVVSSVVSNVVNVVVSVVDSKRKHWDFWPDKDWDDPVNLQVVLVVNQVVSVVRDHDHSVQWDWPTKIWIKTWMDIVNHTPDIFIKIWTQIDPSGIHIGGD